Protein AF-A0A1X0RDL3-F1 (afdb_monomer_lite)

InterPro domains:
  IPR007143 Vacuolar protein sorting-associated Vps28 [PF03997] (3-79)
  IPR007143 Vacuolar protein sorting-associated Vps28 [PTHR12937] (3-79)
  IPR017899 Vacuolar protein sorting-associated, VPS28, C-terminal [PS51310] (21-79)
  IPR037206 VPS28, C-terminal domain superfamily [G3DSA:1.20.120.1130] (17-79)
  IPR037206 VPS28, C-terminal domain superfamily [SSF140427] (22-78)

Structure (mmCIF, N/CA/C/O backbone):
data_AF-A0A1X0RDL3-F1
#
_entry.id   AF-A0A1X0RDL3-F1
#
loop_
_atom_site.group_PDB
_atom_site.id
_atom_site.type_symbol
_atom_site.label_atom_id
_atom_site.label_alt_id
_atom_site.label_comp_id
_atom_site.label_asym_id
_atom_site.label_entity_id
_atom_site.label_seq_id
_atom_site.pdbx_PDB_ins_code
_atom_site.Cartn_x
_atom_site.Cartn_y
_atom_site.Cartn_z
_atom_site.occupancy
_atom_site.B_iso_or_equiv
_atom_site.auth_seq_id
_atom_site.auth_comp_id
_atom_site.auth_asym_id
_atom_site.auth_atom_id
_atom_site.pdbx_PDB_model_num
ATOM 1 N N . MET A 1 1 ? 7.868 -30.453 -48.534 1.00 44.44 1 MET A N 1
ATOM 2 C CA . MET A 1 1 ? 8.265 -29.059 -48.247 1.00 44.44 1 MET A CA 1
ATOM 3 C C . MET A 1 1 ? 7.501 -28.621 -47.009 1.00 44.44 1 MET A C 1
ATOM 5 O O . MET A 1 1 ? 6.302 -28.406 -47.090 1.00 44.44 1 MET A O 1
ATOM 9 N N . THR A 1 2 ? 8.147 -28.643 -45.847 1.00 48.09 2 THR A N 1
ATOM 10 C CA . THR A 1 2 ? 7.526 -28.314 -44.557 1.00 48.09 2 THR A CA 1
ATOM 11 C C . THR A 1 2 ? 7.510 -26.801 -44.376 1.00 48.09 2 THR A C 1
ATOM 13 O O . THR A 1 2 ? 8.533 -26.205 -44.049 1.00 48.09 2 THR A O 1
ATOM 16 N N . THR A 1 3 ? 6.363 -26.168 -44.608 1.00 48.66 3 THR A N 1
ATOM 17 C CA . THR A 1 3 ? 6.158 -24.756 -44.276 1.00 48.66 3 THR A CA 1
ATOM 18 C C . THR A 1 3 ? 5.839 -24.647 -42.791 1.00 48.66 3 THR A C 1
ATOM 20 O O . THR A 1 3 ? 4.679 -24.692 -42.388 1.00 48.66 3 THR A O 1
ATOM 23 N N . VAL A 1 4 ? 6.879 -24.540 -41.968 1.00 59.19 4 VAL A N 1
ATOM 24 C CA . VAL A 1 4 ? 6.743 -23.974 -40.626 1.00 59.19 4 VAL A CA 1
ATOM 25 C C . VAL A 1 4 ? 6.770 -22.450 -40.782 1.00 59.19 4 VAL A C 1
ATOM 27 O O . VAL A 1 4 ? 7.775 -21.919 -41.257 1.00 59.19 4 VAL A O 1
ATOM 30 N N . PRO A 1 5 ? 5.692 -21.712 -40.464 1.00 53.12 5 PRO A N 1
ATOM 31 C CA . PRO A 1 5 ? 5.784 -20.267 -40.391 1.00 53.12 5 PRO A CA 1
ATOM 32 C C . PRO A 1 5 ? 6.603 -19.916 -39.148 1.00 53.12 5 PRO A C 1
ATOM 34 O O . PRO A 1 5 ? 6.142 -19.999 -38.010 1.00 53.12 5 PRO A O 1
ATOM 37 N N . ALA A 1 6 ? 7.867 -19.578 -39.396 1.00 54.31 6 ALA A N 1
ATOM 38 C CA . ALA A 1 6 ? 8.777 -18.962 -38.448 1.00 54.31 6 ALA A CA 1
ATOM 39 C C . ALA A 1 6 ? 8.297 -17.533 -38.169 1.00 54.31 6 ALA A C 1
ATOM 41 O O . ALA A 1 6 ? 8.785 -16.558 -38.733 1.00 54.31 6 ALA A O 1
ATOM 42 N N . THR A 1 7 ? 7.278 -17.419 -37.329 1.00 59.53 7 THR A N 1
ATOM 43 C CA . THR A 1 7 ? 6.814 -16.134 -36.804 1.00 59.53 7 THR A CA 1
ATOM 44 C C . THR A 1 7 ? 6.340 -16.342 -35.369 1.00 59.53 7 THR A C 1
ATOM 46 O O . THR A 1 7 ? 5.269 -15.914 -34.964 1.00 59.53 7 THR A O 1
ATOM 49 N N . TYR A 1 8 ? 7.177 -16.997 -34.558 1.00 53.94 8 TYR A N 1
ATOM 50 C CA . TYR A 1 8 ? 7.332 -16.529 -33.183 1.00 53.94 8 TYR A CA 1
ATOM 51 C C . TYR A 1 8 ? 8.126 -15.224 -33.290 1.00 53.94 8 TYR A C 1
ATOM 53 O O . TYR A 1 8 ? 9.351 -15.201 -33.168 1.00 53.94 8 TYR A O 1
ATOM 61 N N . GLU A 1 9 ? 7.424 -14.147 -33.644 1.00 49.91 9 GLU A N 1
ATOM 62 C CA . GLU A 1 9 ? 7.922 -12.782 -33.549 1.00 49.91 9 GLU A CA 1
ATOM 63 C C . GLU A 1 9 ? 8.169 -12.495 -32.075 1.00 49.91 9 GLU A C 1
ATOM 65 O O . GLU A 1 9 ? 7.332 -11.979 -31.338 1.00 49.91 9 GLU A O 1
ATOM 70 N N . HIS A 1 10 ? 9.362 -12.867 -31.629 1.00 48.91 10 HIS A N 1
ATOM 71 C CA . HIS A 1 10 ? 10.004 -12.207 -30.519 1.00 48.91 10 HIS A CA 1
ATOM 72 C C . HIS A 1 10 ? 10.152 -10.748 -30.963 1.00 48.91 10 HIS A C 1
ATOM 74 O O . HIS A 1 10 ? 11.097 -10.396 -31.668 1.00 48.91 10 HIS A O 1
ATOM 80 N N . ALA A 1 11 ? 9.156 -9.922 -30.636 1.00 48.41 11 ALA A N 1
ATOM 8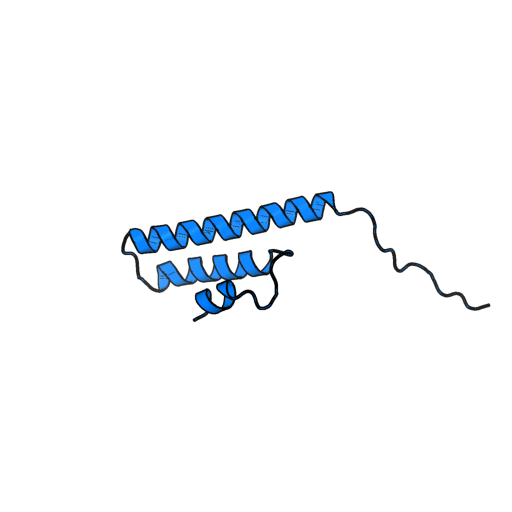1 C CA . ALA A 1 11 ? 9.184 -8.486 -30.848 1.00 48.41 11 ALA A CA 1
ATOM 82 C C . ALA A 1 11 ? 10.308 -7.904 -29.982 1.00 48.41 11 ALA A C 1
ATOM 84 O O . ALA A 1 11 ? 10.097 -7.426 -28.866 1.00 48.41 11 ALA A O 1
ATOM 85 N N . ILE A 1 12 ? 11.534 -7.975 -30.496 1.00 50.94 12 ILE A N 1
ATOM 86 C CA . ILE A 1 12 ? 12.696 -7.252 -29.993 1.00 50.94 12 ILE A CA 1
ATOM 87 C C . ILE A 1 12 ? 12.450 -5.776 -30.321 1.00 50.94 12 ILE A C 1
ATOM 89 O O . ILE A 1 12 ? 12.929 -5.244 -31.318 1.00 50.94 12 ILE A O 1
ATOM 93 N N . GLY A 1 13 ? 11.594 -5.137 -29.518 1.00 51.38 13 GLY A N 1
ATOM 94 C CA . GLY A 1 13 ? 11.107 -3.792 -29.816 1.00 51.38 13 GLY A CA 1
ATOM 95 C C . GLY A 1 13 ? 10.269 -3.083 -28.747 1.00 51.38 13 GLY A C 1
ATOM 96 O O . GLY A 1 13 ? 9.743 -2.020 -29.059 1.00 51.38 13 GLY A O 1
ATOM 97 N N . ASN A 1 14 ? 10.137 -3.588 -27.507 1.00 54.94 14 ASN A N 1
ATOM 98 C CA . ASN A 1 14 ? 9.276 -2.941 -26.493 1.00 54.94 14 ASN A CA 1
ATOM 99 C C . ASN A 1 14 ? 9.952 -2.525 -25.163 1.00 54.94 14 ASN A C 1
ATOM 101 O O . ASN A 1 14 ? 9.303 -1.909 -24.319 1.00 54.94 14 ASN A O 1
ATOM 105 N N . ASN A 1 15 ? 11.266 -2.734 -24.990 1.00 56.03 15 ASN A N 1
ATOM 106 C CA . ASN A 1 15 ? 11.956 -2.521 -23.701 1.00 56.03 15 ASN A CA 1
ATOM 107 C C . ASN A 1 15 ? 11.787 -1.125 -23.063 1.00 56.03 15 ASN A C 1
ATOM 109 O O . ASN A 1 15 ? 11.792 -1.019 -21.837 1.00 56.03 15 ASN A O 1
ATOM 113 N N . LYS A 1 16 ? 11.625 -0.045 -23.846 1.00 58.16 16 LYS A N 1
ATOM 114 C CA . LYS A 1 16 ? 11.402 1.304 -23.280 1.00 58.16 16 LYS A CA 1
ATOM 115 C C . LYS A 1 16 ? 10.030 1.439 -22.610 1.00 58.16 16 LYS A C 1
ATOM 117 O O . LYS A 1 16 ? 9.926 2.064 -21.557 1.00 58.16 16 LYS A O 1
ATOM 122 N N . ASN A 1 17 ? 8.995 0.836 -23.194 1.00 61.94 17 ASN A N 1
ATOM 123 C CA . ASN A 1 17 ? 7.638 0.879 -22.651 1.00 61.94 17 ASN A CA 1
ATOM 124 C C . ASN A 1 17 ? 7.512 -0.003 -21.403 1.00 61.94 17 ASN A C 1
AT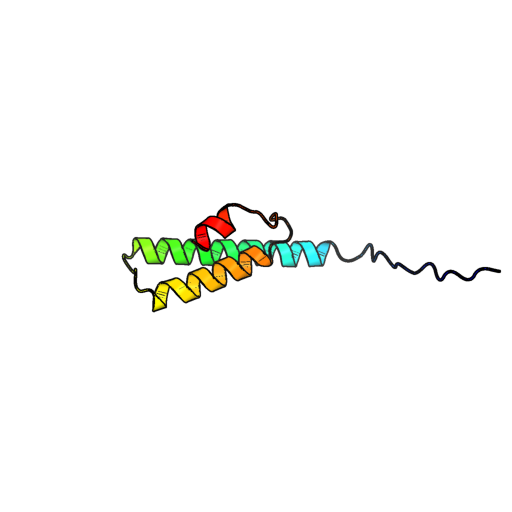OM 126 O O . ASN A 1 17 ? 6.829 0.377 -20.452 1.00 61.94 17 ASN A O 1
ATOM 130 N N . ASP A 1 18 ? 8.200 -1.145 -21.382 1.00 66.56 18 ASP A N 1
ATOM 131 C CA . ASP A 1 18 ? 8.223 -2.046 -20.226 1.00 66.56 18 ASP A CA 1
ATOM 132 C C . ASP A 1 18 ? 8.998 -1.457 -19.039 1.00 66.56 18 ASP A C 1
ATOM 134 O O . ASP A 1 18 ? 8.526 -1.544 -17.905 1.00 66.56 18 ASP A O 1
ATOM 138 N N . MET A 1 19 ? 10.113 -0.751 -19.277 1.00 69.81 19 MET A N 1
ATOM 139 C CA . MET A 1 19 ? 10.796 0.008 -18.218 1.00 69.81 19 MET A CA 1
ATOM 140 C C . MET A 1 19 ? 9.919 1.126 -17.642 1.00 69.81 19 MET A C 1
ATOM 142 O O . MET A 1 19 ? 9.856 1.275 -16.423 1.00 69.81 19 MET A O 1
ATOM 146 N N . GLY A 1 20 ? 9.210 1.884 -18.487 1.00 75.44 20 GLY A N 1
ATOM 147 C CA . GLY A 1 20 ? 8.308 2.949 -18.031 1.00 75.44 20 GLY A CA 1
ATOM 148 C C . GLY A 1 20 ? 7.133 2.424 -17.199 1.00 75.44 20 GLY A C 1
ATOM 149 O O . GLY A 1 20 ? 6.807 2.988 -16.155 1.00 75.44 20 GLY A O 1
ATOM 150 N N . LYS A 1 21 ? 6.531 1.301 -17.612 1.00 82.19 21 LYS A N 1
ATOM 151 C CA . LYS A 1 21 ? 5.478 0.623 -16.838 1.00 82.19 21 LYS A CA 1
ATOM 152 C C . LYS A 1 21 ? 6.012 0.052 -15.526 1.00 82.19 21 LYS A C 1
ATOM 154 O O . LYS A 1 21 ? 5.380 0.240 -14.494 1.00 82.19 21 LYS A O 1
ATOM 159 N N . SER A 1 22 ? 7.187 -0.577 -15.548 1.00 85.88 22 SER A N 1
ATOM 160 C CA . SER A 1 22 ? 7.844 -1.102 -14.346 1.00 85.88 22 SER A CA 1
ATOM 161 C C . SER A 1 22 ? 8.114 0.002 -13.321 1.00 85.88 22 SER A C 1
ATOM 163 O O . SER A 1 22 ? 7.704 -0.115 -12.168 1.00 85.88 22 SER A O 1
ATOM 165 N N . ALA A 1 23 ? 8.709 1.120 -13.754 1.00 90.50 23 ALA A N 1
ATOM 166 C CA . ALA A 1 23 ? 8.968 2.273 -12.893 1.00 90.50 23 ALA A CA 1
ATOM 167 C C . ALA A 1 23 ? 7.675 2.844 -12.292 1.00 90.50 23 ALA A C 1
ATOM 169 O O . ALA A 1 23 ? 7.638 3.159 -11.103 1.00 90.50 23 ALA A O 1
ATOM 170 N N . LYS A 1 24 ? 6.597 2.911 -13.085 1.00 91.81 24 LYS A N 1
ATOM 171 C CA . LYS A 1 24 ? 5.271 3.302 -12.599 1.00 91.81 24 LYS A CA 1
ATOM 172 C C . LYS A 1 24 ? 4.765 2.359 -11.502 1.00 91.81 24 LYS A C 1
ATOM 174 O O . LYS A 1 24 ? 4.368 2.840 -10.448 1.00 91.81 24 LYS A O 1
ATOM 179 N N . TYR A 1 25 ? 4.796 1.044 -11.715 1.00 92.44 25 TYR A N 1
ATOM 180 C CA . TYR A 1 25 ? 4.298 0.080 -10.723 1.00 92.44 25 TYR A CA 1
ATOM 181 C C . TYR A 1 25 ? 5.123 0.082 -9.434 1.00 92.44 25 TYR A C 1
ATOM 183 O O . TYR A 1 25 ? 4.567 -0.062 -8.344 1.00 92.44 25 TYR A O 1
ATOM 191 N N . ILE A 1 26 ? 6.439 0.287 -9.543 1.00 92.75 26 ILE A N 1
ATOM 192 C CA . ILE A 1 26 ? 7.315 0.468 -8.381 1.00 92.75 26 ILE A CA 1
ATOM 193 C C . ILE A 1 26 ? 6.906 1.730 -7.616 1.00 92.75 26 ILE A C 1
ATOM 195 O O . ILE A 1 26 ? 6.699 1.659 -6.408 1.00 92.75 26 ILE A O 1
ATOM 199 N N . ALA A 1 27 ? 6.733 2.860 -8.307 1.00 95.00 27 ALA A N 1
ATOM 200 C CA . ALA A 1 27 ? 6.330 4.118 -7.683 1.00 95.00 27 ALA A CA 1
ATOM 201 C C . ALA A 1 27 ? 4.960 4.016 -6.990 1.00 95.00 27 ALA A C 1
ATOM 203 O O . ALA A 1 27 ? 4.823 4.455 -5.851 1.00 95.00 27 ALA A O 1
ATOM 204 N N . GLU A 1 28 ? 3.974 3.381 -7.631 1.00 95.06 28 GLU A N 1
ATOM 205 C CA . GLU A 1 28 ? 2.657 3.117 -7.033 1.00 95.06 28 GLU A CA 1
ATOM 206 C C . GLU A 1 28 ? 2.776 2.249 -5.772 1.00 95.06 28 GLU A C 1
ATOM 208 O O . GLU A 1 28 ? 2.186 2.570 -4.744 1.00 95.06 28 GLU A O 1
ATOM 213 N N . SER A 1 29 ? 3.583 1.183 -5.816 1.00 93.81 29 SER A N 1
ATOM 214 C CA . SER A 1 29 ? 3.798 0.303 -4.656 1.00 93.81 29 SER A CA 1
ATOM 215 C C . SER A 1 29 ? 4.425 1.055 -3.480 1.00 93.81 29 SER A C 1
ATOM 217 O O . SER A 1 29 ? 3.984 0.909 -2.341 1.00 93.81 29 SER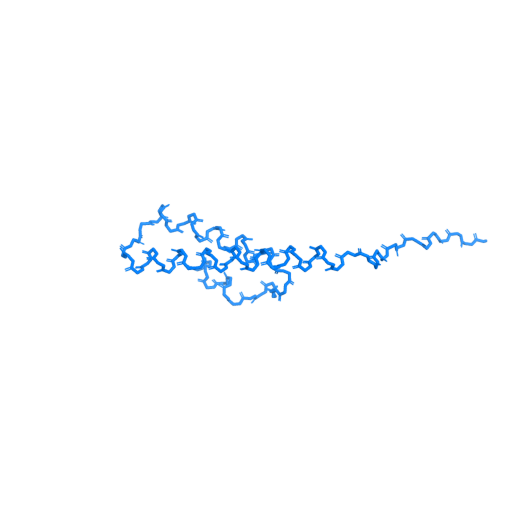 A O 1
ATOM 219 N N . VAL A 1 30 ? 5.432 1.892 -3.752 1.00 95.38 30 VAL A N 1
ATOM 220 C CA . VAL A 1 30 ? 6.089 2.723 -2.731 1.00 95.38 30 VAL A CA 1
ATOM 221 C C . VAL A 1 30 ? 5.111 3.738 -2.144 1.00 95.38 30 VAL A C 1
ATOM 223 O O . VAL A 1 30 ? 5.062 3.891 -0.927 1.00 95.38 30 VAL A O 1
ATOM 226 N N . GLN A 1 31 ? 4.295 4.385 -2.980 1.00 96.69 31 GLN A N 1
ATOM 227 C CA . GLN A 1 31 ? 3.274 5.328 -2.526 1.00 96.69 31 GLN A CA 1
ATOM 228 C C . GLN A 1 31 ? 2.287 4.663 -1.558 1.00 96.69 31 GLN A C 1
ATOM 230 O O . GLN A 1 31 ? 2.111 5.162 -0.450 1.00 96.69 31 GLN A O 1
ATOM 235 N N . HIS A 1 32 ? 1.688 3.525 -1.931 1.00 96.12 32 HIS A N 1
ATOM 236 C CA . HIS A 1 32 ? 0.739 2.821 -1.058 1.00 96.12 32 HIS A CA 1
ATOM 237 C C . HIS A 1 32 ? 1.389 2.350 0.247 1.00 96.12 32 HIS A C 1
ATOM 239 O O . HIS A 1 32 ? 0.749 2.371 1.296 1.00 96.12 32 HIS A O 1
ATOM 245 N N . PHE A 1 33 ? 2.668 1.967 0.205 1.00 95.56 33 PHE A N 1
ATOM 246 C CA . PHE A 1 33 ? 3.408 1.585 1.403 1.00 95.56 33 PHE A CA 1
ATOM 247 C C . PHE A 1 33 ? 3.595 2.766 2.361 1.00 95.56 33 PHE A C 1
ATOM 249 O O . PHE A 1 33 ? 3.342 2.628 3.555 1.00 95.56 33 PHE A O 1
ATOM 256 N N . ILE A 1 34 ? 3.985 3.934 1.843 1.00 96.75 34 ILE A N 1
ATOM 257 C CA . ILE A 1 34 ? 4.102 5.161 2.642 1.00 96.75 34 ILE A CA 1
ATOM 258 C C . ILE A 1 34 ? 2.736 5.534 3.223 1.00 96.75 34 ILE A C 1
ATOM 260 O O . ILE A 1 34 ? 2.632 5.748 4.423 1.00 96.75 34 ILE A O 1
ATOM 264 N N . THR A 1 35 ? 1.672 5.518 2.414 1.00 96.00 35 THR A N 1
ATOM 265 C CA . THR A 1 35 ? 0.310 5.806 2.890 1.00 96.00 35 THR A CA 1
ATOM 266 C C . THR A 1 35 ? -0.122 4.867 4.017 1.00 96.00 35 THR A C 1
ATOM 268 O O . THR A 1 35 ? -0.692 5.325 5.008 1.00 96.00 35 THR A O 1
ATOM 271 N N . LEU A 1 36 ? 0.169 3.568 3.903 1.00 94.88 36 LEU A N 1
ATOM 272 C CA . LEU A 1 36 ? -0.104 2.601 4.966 1.00 94.88 36 LEU A CA 1
ATOM 273 C C . LEU A 1 36 ? 0.675 2.947 6.241 1.00 94.88 36 LEU A C 1
ATOM 275 O O . LEU A 1 36 ? 0.085 3.022 7.316 1.00 94.88 36 LEU A O 1
ATOM 279 N N . MET A 1 37 ? 1.980 3.199 6.123 1.00 96.19 37 MET A N 1
ATOM 280 C CA . MET A 1 37 ? 2.836 3.550 7.258 1.00 96.19 37 MET A CA 1
ATOM 281 C C . MET A 1 37 ? 2.388 4.842 7.951 1.00 96.19 37 MET A C 1
ATOM 283 O O . MET A 1 37 ? 2.285 4.857 9.176 1.00 96.19 37 MET A O 1
ATOM 287 N N . ASP A 1 38 ? 2.060 5.888 7.194 1.00 96.31 38 ASP A N 1
ATOM 288 C CA . ASP A 1 38 ? 1.563 7.162 7.722 1.00 96.31 38 ASP A CA 1
ATOM 289 C C . ASP A 1 38 ? 0.228 6.973 8.453 1.00 96.31 38 ASP A C 1
ATOM 291 O O . ASP A 1 38 ? 0.030 7.498 9.547 1.00 96.31 38 ASP A O 1
ATOM 295 N N . THR A 1 39 ? -0.679 6.168 7.890 1.00 95.06 39 THR A N 1
ATOM 296 C CA . THR A 1 39 ? -1.971 5.835 8.514 1.00 95.06 39 THR A CA 1
ATOM 297 C C . THR A 1 39 ? -1.763 5.178 9.883 1.00 95.06 39 THR A C 1
ATOM 299 O O . THR A 1 39 ? -2.377 5.591 10.871 1.00 95.06 39 THR A O 1
ATOM 302 N N . LEU A 1 40 ? -0.824 4.230 9.974 1.00 94.50 40 LEU A N 1
ATOM 303 C CA . LEU A 1 40 ? -0.451 3.586 11.236 1.00 94.50 40 LEU A CA 1
ATOM 304 C C . LEU A 1 40 ? 0.204 4.572 12.216 1.00 94.50 40 LEU A C 1
ATOM 306 O O . LEU A 1 40 ? -0.139 4.579 13.397 1.00 94.50 40 LEU A O 1
ATOM 310 N N . GLN A 1 41 ? 1.101 5.443 11.746 1.00 96.38 41 GLN A N 1
ATOM 311 C CA . GLN A 1 41 ? 1.741 6.471 12.580 1.00 96.38 41 GLN A CA 1
ATOM 312 C C . GLN A 1 41 ? 0.741 7.495 13.134 1.00 96.38 41 GLN A C 1
ATOM 314 O O . GLN A 1 41 ? 0.913 7.992 14.248 1.00 96.38 41 GLN A O 1
ATOM 319 N N . LEU A 1 42 ? -0.332 7.776 12.392 1.00 96.56 42 LEU A N 1
ATOM 320 C CA . LEU A 1 42 ? -1.444 8.627 12.819 1.00 96.56 42 LEU A CA 1
ATOM 321 C C . LEU A 1 42 ? -2.441 7.909 13.746 1.00 96.56 42 LEU A C 1
ATOM 323 O O . LEU A 1 42 ? -3.475 8.485 14.082 1.00 96.56 42 LEU A O 1
ATOM 327 N N . ASN A 1 43 ? -2.132 6.688 14.193 1.00 95.00 43 ASN A N 1
ATOM 328 C CA . ASN A 1 43 ? -2.973 5.850 15.050 1.00 95.00 43 ASN A CA 1
ATOM 329 C C . ASN A 1 43 ? -4.341 5.489 14.448 1.00 95.00 43 ASN A C 1
ATOM 331 O O . ASN A 1 43 ? -5.314 5.281 15.177 1.00 95.00 43 ASN A O 1
ATOM 335 N N . ARG A 1 44 ? -4.429 5.403 13.117 1.00 93.81 44 ARG A N 1
ATOM 336 C CA . ARG A 1 44 ? -5.631 4.942 12.419 1.00 93.81 44 ARG A CA 1
ATOM 337 C C . ARG A 1 44 ? -5.535 3.445 12.167 1.00 93.81 44 ARG A C 1
ATOM 339 O O . ARG A 1 44 ? -4.782 2.989 11.311 1.00 93.81 44 ARG A O 1
ATOM 346 N N . TYR A 1 45 ? -6.295 2.683 12.947 1.00 93.69 45 TYR A N 1
ATOM 347 C CA . TYR A 1 45 ? -6.280 1.216 12.923 1.00 93.69 45 TYR A CA 1
ATOM 348 C C . TYR A 1 45 ? -7.625 0.610 12.506 1.00 93.69 45 TYR A C 1
ATOM 350 O O . TYR A 1 45 ? -7.853 -0.585 12.690 1.00 93.69 45 TYR A O 1
ATOM 358 N N . ALA A 1 46 ? -8.539 1.432 11.987 1.00 95.25 46 ALA A N 1
ATOM 359 C CA . ALA A 1 46 ? -9.847 0.975 11.550 1.00 95.25 46 ALA A CA 1
ATOM 360 C C . ALA A 1 46 ? -9.703 0.050 10.332 1.00 95.25 46 ALA A C 1
ATOM 362 O O . ALA A 1 46 ? -8.976 0.347 9.382 1.00 95.25 46 ALA A O 1
ATOM 363 N N . VAL A 1 47 ? -10.382 -1.099 10.367 1.00 91.56 47 VAL A N 1
ATOM 364 C CA . VAL A 1 47 ? -10.256 -2.130 9.324 1.00 91.56 47 VAL A CA 1
ATOM 365 C C . VAL A 1 47 ? -10.730 -1.629 7.962 1.00 91.56 47 VAL A C 1
ATOM 367 O O . VAL A 1 47 ? -10.125 -1.947 6.944 1.00 91.56 47 VAL A O 1
ATOM 370 N N . ASP A 1 48 ? -11.777 -0.813 7.941 1.00 95.12 48 ASP A N 1
ATOM 371 C CA . ASP A 1 48 ? -12.336 -0.181 6.750 1.00 95.12 48 ASP A CA 1
ATOM 372 C C . ASP A 1 48 ? -11.408 0.883 6.149 1.00 95.12 48 ASP A C 1
ATOM 374 O O . ASP A 1 48 ? -11.444 1.093 4.938 1.00 95.12 48 ASP A O 1
ATOM 378 N N . GLU A 1 49 ? -10.524 1.483 6.953 1.00 92.31 49 GLU A N 1
ATOM 379 C CA . GLU A 1 49 ? -9.474 2.384 6.469 1.00 92.31 49 GLU A CA 1
ATOM 380 C C . GLU A 1 49 ? -8.243 1.611 5.967 1.00 92.31 49 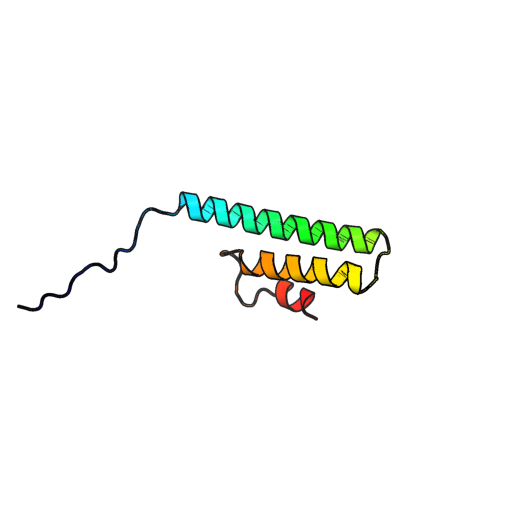GLU A C 1
ATOM 382 O O . GLU A 1 49 ? -7.706 1.922 4.905 1.00 92.31 49 GLU A O 1
ATOM 387 N N . LEU A 1 50 ? -7.798 0.579 6.692 1.00 94.19 50 LEU A N 1
ATOM 388 C CA . LEU A 1 50 ? -6.577 -0.166 6.359 1.00 94.19 50 LEU A CA 1
ATOM 389 C C . LEU A 1 50 ? -6.762 -1.136 5.186 1.00 94.19 50 LEU A C 1
ATOM 391 O O . LEU A 1 50 ? -5.889 -1.235 4.323 1.00 94.19 50 LEU A O 1
ATOM 395 N N . HIS A 1 51 ? -7.890 -1.847 5.131 1.00 93.75 51 HIS A N 1
ATOM 396 C CA . HIS A 1 51 ? -8.156 -2.864 4.113 1.00 93.75 51 HIS A CA 1
ATOM 397 C C . HIS A 1 51 ? -8.016 -2.356 2.663 1.00 93.75 51 HIS A C 1
ATOM 399 O O . HIS A 1 51 ? -7.322 -3.021 1.888 1.00 93.75 51 HIS A O 1
ATOM 405 N N . PRO A 1 52 ? -8.610 -1.213 2.252 1.00 94.94 52 PRO A N 1
ATOM 406 C CA . PRO A 1 52 ? -8.427 -0.708 0.890 1.00 94.94 52 PRO A CA 1
ATOM 407 C C . PRO A 1 52 ? -6.959 -0.371 0.581 1.00 94.94 52 PRO A C 1
ATOM 409 O O . PRO A 1 52 ? -6.463 -0.749 -0.478 1.00 94.94 52 PRO A O 1
ATOM 412 N N . ILE A 1 53 ? -6.229 0.231 1.528 1.00 94.75 53 ILE A N 1
ATOM 413 C CA . ILE A 1 53 ? -4.811 0.591 1.350 1.00 94.75 53 ILE A CA 1
ATOM 414 C C . ILE A 1 53 ? -3.949 -0.669 1.164 1.00 94.75 53 ILE A C 1
ATOM 416 O O . ILE A 1 53 ? -3.107 -0.727 0.264 1.00 94.75 53 ILE A O 1
ATOM 420 N N . LEU A 1 54 ? -4.179 -1.706 1.978 1.00 94.19 54 LEU A N 1
ATOM 421 C CA . LEU A 1 54 ? -3.503 -2.998 1.831 1.00 94.19 54 LEU A CA 1
ATOM 422 C C . LEU A 1 54 ? -3.831 -3.674 0.494 1.00 94.19 54 LEU A C 1
ATOM 424 O O . LEU A 1 54 ? -2.935 -4.225 -0.151 1.00 94.19 54 LEU A O 1
ATOM 428 N N . ALA A 1 55 ? -5.094 -3.638 0.063 1.00 94.06 55 ALA A N 1
ATOM 429 C CA . ALA A 1 55 ? -5.513 -4.228 -1.204 1.00 94.06 55 ALA A CA 1
ATOM 430 C C . ALA A 1 55 ? -4.810 -3.562 -2.400 1.00 94.06 55 ALA A C 1
ATOM 432 O O . ALA A 1 55 ? -4.314 -4.265 -3.289 1.00 94.06 55 ALA A O 1
ATOM 433 N N . ASP A 1 56 ? -4.706 -2.232 -2.399 1.00 94.50 56 ASP A N 1
ATOM 434 C CA . ASP A 1 56 ? -4.013 -1.465 -3.439 1.00 94.50 56 ASP A CA 1
ATOM 435 C C . ASP A 1 56 ? -2.494 -1.699 -3.417 1.00 94.50 56 ASP A C 1
ATOM 437 O O . ASP A 1 56 ? -1.860 -1.872 -4.469 1.00 94.50 56 ASP A O 1
ATOM 441 N N . LEU A 1 57 ? -1.899 -1.816 -2.226 1.00 94.50 57 LEU A N 1
ATOM 442 C CA . LEU A 1 57 ? -0.494 -2.186 -2.059 1.00 94.50 57 LEU A CA 1
ATOM 443 C C . LEU A 1 57 ? -0.202 -3.586 -2.628 1.00 94.50 57 LEU A C 1
ATOM 445 O O . LEU A 1 57 ? 0.728 -3.756 -3.416 1.00 94.50 57 LEU A O 1
ATOM 449 N N . ILE A 1 58 ? -1.017 -4.595 -2.307 1.00 92.38 58 ILE A N 1
ATOM 450 C CA . ILE A 1 58 ? -0.843 -5.956 -2.843 1.00 92.38 58 ILE A CA 1
ATOM 451 C C . ILE A 1 58 ? -1.003 -5.962 -4.370 1.00 92.38 58 ILE A C 1
ATOM 453 O O . ILE A 1 58 ? -0.210 -6.587 -5.080 1.00 92.38 58 ILE A O 1
ATOM 457 N N . GLN A 1 59 ? -2.016 -5.268 -4.896 1.00 92.19 59 GLN A N 1
ATOM 458 C CA . GLN A 1 59 ? -2.250 -5.190 -6.337 1.00 92.19 59 GLN A CA 1
ATOM 459 C C . GLN A 1 59 ? -1.101 -4.510 -7.082 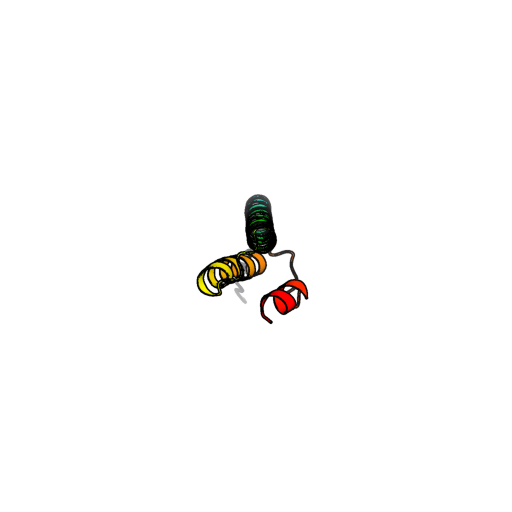1.00 92.19 59 GLN A C 1
ATOM 461 O O . GLN A 1 59 ? -0.710 -4.985 -8.150 1.00 92.19 59 GLN A O 1
ATOM 466 N N . SER A 1 60 ? -0.554 -3.421 -6.541 1.00 92.12 60 SER A N 1
ATOM 467 C CA . SER A 1 60 ? 0.594 -2.730 -7.138 1.00 92.12 60 SER A CA 1
ATOM 468 C C . SER A 1 60 ? 1.853 -3.604 -7.111 1.00 92.12 60 SER A C 1
ATOM 470 O O . SER A 1 60 ? 2.476 -3.785 -8.158 1.00 92.12 60 SER A O 1
ATOM 472 N N . LEU A 1 61 ? 2.138 -4.294 -6.000 1.00 91.75 61 LEU A N 1
ATOM 473 C CA . LEU A 1 61 ? 3.257 -5.245 -5.893 1.00 91.75 61 LEU A CA 1
ATOM 474 C C . LEU A 1 61 ? 3.142 -6.439 -6.855 1.00 91.75 61 LEU A C 1
ATOM 476 O O . LEU A 1 61 ? 4.155 -7.003 -7.275 1.00 91.75 61 LEU A O 1
ATOM 480 N N . ASN A 1 62 ? 1.927 -6.861 -7.215 1.00 90.75 62 ASN A N 1
ATOM 481 C CA . ASN A 1 62 ? 1.711 -7.919 -8.210 1.00 90.75 62 ASN A CA 1
ATOM 482 C C . ASN A 1 62 ? 2.005 -7.476 -9.647 1.00 90.75 62 ASN A C 1
ATOM 484 O O . ASN A 1 62 ? 2.255 -8.327 -10.496 1.00 90.75 62 ASN A O 1
ATOM 488 N N . LYS A 1 63 ? 2.001 -6.168 -9.918 1.00 90.06 63 LYS A N 1
ATOM 489 C CA . LYS A 1 63 ? 2.291 -5.604 -11.242 1.00 90.06 63 LYS A CA 1
ATOM 490 C C . LYS A 1 63 ? 3.777 -5.304 -11.443 1.00 90.06 63 LYS A C 1
ATOM 492 O O . LYS A 1 63 ? 4.181 -5.069 -12.576 1.00 90.06 63 LYS A O 1
ATOM 497 N N . VAL A 1 64 ? 4.591 -5.321 -10.382 1.00 90.12 64 VAL A N 1
ATOM 498 C CA . VAL A 1 64 ? 6.041 -5.083 -10.459 1.00 90.12 64 VAL A CA 1
ATOM 499 C C . VAL A 1 64 ? 6.738 -6.305 -11.078 1.00 90.12 64 VAL A C 1
ATOM 501 O O . VAL A 1 64 ? 6.832 -7.343 -10.423 1.00 90.12 64 VAL A O 1
ATOM 504 N N . PRO A 1 65 ? 7.266 -6.208 -12.314 1.00 84.00 65 PRO A N 1
ATOM 505 C CA . PRO A 1 65 ? 7.786 -7.365 -13.048 1.00 84.00 65 PRO A CA 1
ATOM 506 C C . PRO A 1 65 ? 9.126 -7.880 -12.506 1.00 84.00 65 PRO A C 1
ATOM 508 O O . PRO A 1 65 ? 9.510 -9.011 -12.781 1.00 84.00 65 PRO A O 1
ATOM 511 N N . THR A 1 66 ? 9.853 -7.058 -11.748 1.00 85.81 66 THR A N 1
ATOM 512 C CA . THR A 1 66 ? 11.136 -7.422 -11.131 1.00 85.81 66 THR A CA 1
ATOM 513 C C . THR A 1 66 ? 10.972 -8.178 -9.815 1.00 85.81 66 THR A C 1
ATOM 515 O O . THR A 1 66 ? 11.959 -8.679 -9.278 1.00 85.81 66 THR A O 1
ATOM 518 N N . LEU A 1 67 ? 9.752 -8.247 -9.272 1.00 85.56 67 LEU A N 1
ATOM 519 C CA . LEU A 1 67 ? 9.494 -8.878 -7.987 1.00 85.56 67 LEU A CA 1
ATOM 520 C C . LEU A 1 67 ? 9.204 -10.373 -8.182 1.00 85.56 67 LEU A C 1
ATOM 522 O O . LEU A 1 67 ? 8.326 -10.718 -8.976 1.00 85.56 67 LEU A O 1
ATOM 526 N N . PRO A 1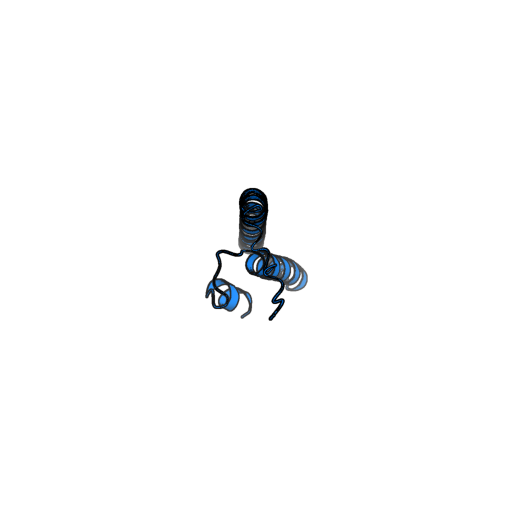 68 ? 9.874 -11.270 -7.440 1.00 86.62 68 PRO A N 1
ATOM 527 C CA . PRO A 1 68 ? 9.545 -12.687 -7.488 1.00 86.62 68 PRO A CA 1
ATOM 528 C C . PRO A 1 68 ? 8.106 -12.935 -7.011 1.00 86.62 68 PRO A C 1
ATOM 530 O O . PRO A 1 68 ? 7.555 -12.183 -6.197 1.00 86.62 68 PRO A O 1
ATOM 533 N N . ALA A 1 69 ? 7.492 -14.009 -7.514 1.00 80.25 69 ALA A N 1
ATOM 534 C CA . ALA A 1 69 ? 6.143 -14.414 -7.111 1.00 80.25 69 ALA A CA 1
ATOM 535 C C . ALA A 1 69 ? 6.059 -14.663 -5.593 1.00 80.25 69 ALA A C 1
ATOM 537 O O . ALA A 1 69 ? 5.117 -14.210 -4.944 1.00 80.25 69 ALA A O 1
ATOM 538 N N . ASP A 1 70 ? 7.108 -15.264 -5.029 1.00 82.62 70 ASP A N 1
ATOM 539 C CA . ASP A 1 70 ? 7.239 -15.600 -3.608 1.00 82.62 70 ASP A CA 1
ATOM 540 C C . ASP A 1 70 ? 7.905 -14.495 -2.777 1.00 82.62 70 ASP A C 1
ATOM 542 O O . ASP A 1 70 ? 8.497 -14.759 -1.732 1.00 82.62 70 ASP A O 1
ATOM 546 N N . PHE A 1 71 ? 7.850 -13.241 -3.235 1.00 86.56 71 PHE A N 1
ATOM 547 C CA . PHE A 1 71 ? 8.396 -12.121 -2.475 1.00 86.56 71 PHE A CA 1
ATOM 548 C C . PHE A 1 71 ? 7.791 -12.074 -1.065 1.00 86.56 71 PHE A C 1
ATOM 550 O O . PHE A 1 71 ? 6.587 -11.862 -0.902 1.00 86.56 71 PHE A O 1
ATOM 557 N N . GLU A 1 72 ? 8.640 -12.228 -0.047 1.00 86.94 72 GLU A N 1
ATOM 558 C CA . GLU A 1 72 ? 8.241 -12.311 1.363 1.00 86.94 72 GLU A CA 1
ATOM 559 C C . GLU A 1 72 ? 7.345 -11.137 1.782 1.00 86.94 72 GLU A C 1
ATOM 561 O O . GLU A 1 72 ? 6.348 -11.330 2.476 1.00 86.94 72 GLU A O 1
ATOM 566 N N . GLY A 1 73 ? 7.630 -9.926 1.291 1.00 83.12 73 GLY A N 1
ATOM 567 C CA . GLY A 1 73 ? 6.822 -8.747 1.601 1.00 83.12 73 GLY A CA 1
ATOM 568 C C . GLY A 1 73 ? 5.344 -8.913 1.229 1.00 83.12 73 GLY A C 1
ATOM 569 O O . GLY A 1 73 ? 4.484 -8.484 1.991 1.00 83.12 73 GLY A O 1
ATOM 570 N N . LYS A 1 74 ? 5.017 -9.622 0.137 1.00 83.00 74 LYS A N 1
ATOM 571 C CA . LYS A 1 74 ? 3.619 -9.933 -0.225 1.00 83.00 74 LYS A CA 1
ATOM 572 C C . LYS A 1 74 ? 2.959 -10.865 0.789 1.00 83.00 74 LYS A C 1
ATOM 574 O O . LYS A 1 74 ? 1.774 -10.710 1.066 1.00 83.00 74 LYS A O 1
ATOM 579 N N . GLN A 1 75 ? 3.709 -11.824 1.331 1.00 84.31 75 GLN A N 1
ATOM 580 C CA . GLN A 1 75 ? 3.202 -12.751 2.344 1.00 84.31 75 GLN A CA 1
ATOM 581 C C . GLN A 1 75 ? 2.931 -12.026 3.660 1.00 84.31 75 GLN A C 1
ATOM 583 O O . GLN A 1 75 ? 1.889 -12.242 4.267 1.00 84.31 75 GLN A O 1
ATOM 588 N N . ARG A 1 76 ? 3.826 -11.118 4.064 1.00 84.94 76 ARG A N 1
ATOM 589 C CA . ARG A 1 76 ? 3.670 -10.345 5.303 1.00 84.94 76 ARG A CA 1
ATOM 590 C C . ARG A 1 76 ? 2.488 -9.382 5.274 1.00 84.94 76 ARG A C 1
ATOM 592 O O . ARG A 1 76 ? 1.880 -9.176 6.309 1.00 84.94 76 ARG A O 1
ATOM 599 N N . ILE A 1 77 ? 2.169 -8.810 4.112 1.00 85.31 77 ILE A N 1
ATOM 600 C CA . ILE A 1 77 ? 1.024 -7.897 3.955 1.00 85.31 77 ILE A CA 1
ATOM 601 C C . ILE A 1 77 ? -0.304 -8.674 3.896 1.00 85.31 77 ILE A C 1
ATOM 603 O O . ILE A 1 77 ? -1.353 -8.131 4.207 1.00 85.31 77 ILE A O 1
ATOM 607 N N . ARG A 1 78 ? -0.285 -9.943 3.474 1.00 78.25 78 ARG A N 1
ATOM 608 C CA . ARG A 1 78 ? -1.496 -10.776 3.376 1.00 78.25 78 ARG A CA 1
ATOM 609 C C . ARG A 1 78 ? -1.916 -11.451 4.685 1.00 78.25 78 ARG A C 1
ATOM 611 O O . ARG A 1 78 ? -3.027 -11.978 4.715 1.00 78.25 78 ARG A O 1
ATOM 618 N N . GLN A 1 79 ? -1.025 -11.530 5.671 1.00 67.88 79 GLN A N 1
ATOM 619 C CA . GLN A 1 79 ? -1.296 -12.112 6.992 1.00 67.88 79 GLN A CA 1
ATOM 620 C C . GLN A 1 79 ? -1.938 -11.081 7.912 1.00 67.88 79 GLN A C 1
ATOM 622 O O . GLN A 1 79 ? -2.819 -11.501 8.691 1.00 67.88 79 GLN A O 1
#

Secondary structure (DSSP, 8-state):
-----------TT-HHHHHHHHHHHHHHHHHHHHHHHHHHHTT---HHHHHHHHHHHHHHHHH-TTS-TT-HHHHHHH-

Radius of gyration: 18.96 Å; chains: 1; bounding box: 25×38×63 Å

Foldseek 3Di:
DDDDPPPPPPVPDCVVVVVVQLVVLVVQLVVLVVVLVVCVVVVNPDCVVNVVSLVSNLVSLVSNPPADPVRVVNVVSVD

Sequence (79 aa):
MTTVPATYEHAIGNNKNDMGKSAKYIAESVQHFITLMDTLQLNRYAVDELHPILADLIQSLNKVPTLPADFEGKQRIRQ

pLDDT: mean 81.97, std 16.54, range [44.44, 96.75]

Organism: NCBI:txid86635